Protein AF-A0A9E2HBY1-F1 (afdb_monomer_lite)

Structure (mmCIF, N/CA/C/O backbone):
data_AF-A0A9E2HBY1-F1
#
_entry.id   AF-A0A9E2HBY1-F1
#
loop_
_atom_site.group_PDB
_atom_site.id
_atom_site.type_symbol
_atom_site.label_atom_id
_atom_site.label_alt_id
_atom_site.label_comp_id
_atom_site.label_asym_id
_atom_site.label_entity_id
_atom_site.label_seq_id
_atom_site.pdbx_PDB_ins_code
_atom_site.Cartn_x
_atom_site.Cartn_y
_atom_site.Cartn_z
_atom_site.occupancy
_atom_site.B_iso_or_equiv
_atom_site.auth_seq_id
_atom_site.auth_comp_id
_atom_site.auth_asym_id
_atom_site.auth_atom_id
_atom_site.pdbx_PDB_model_num
ATOM 1 N N . MET A 1 1 ? 10.841 22.873 -30.480 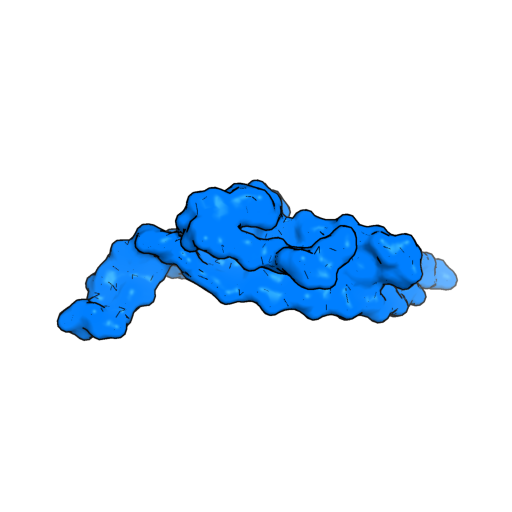1.00 33.12 1 MET A N 1
ATOM 2 C CA . MET A 1 1 ? 11.054 21.421 -30.308 1.00 33.12 1 MET A CA 1
ATOM 3 C C . MET A 1 1 ? 10.892 21.141 -28.824 1.00 33.12 1 MET A C 1
ATOM 5 O O . MET A 1 1 ? 11.684 21.657 -28.051 1.00 33.12 1 MET A O 1
ATOM 9 N N . ASN A 1 2 ? 9.798 20.491 -28.425 1.00 26.70 2 ASN A N 1
ATOM 10 C CA . ASN A 1 2 ? 9.484 20.197 -27.024 1.00 26.70 2 ASN A CA 1
ATOM 11 C C . ASN A 1 2 ? 9.985 18.769 -26.721 1.00 26.70 2 ASN A C 1
ATOM 13 O O . ASN A 1 2 ? 9.514 17.855 -27.397 1.00 26.70 2 ASN A O 1
ATOM 17 N N . PRO A 1 3 ? 10.950 18.554 -25.808 1.00 34.00 3 PRO A N 1
ATOM 18 C CA . PRO A 1 3 ? 11.617 17.258 -25.661 1.00 34.00 3 PRO A CA 1
ATOM 19 C C . PRO A 1 3 ? 10.890 16.234 -24.765 1.00 34.00 3 PRO A C 1
ATOM 21 O O . PRO A 1 3 ? 11.477 15.208 -24.455 1.00 34.00 3 PRO A O 1
ATOM 24 N N . PHE A 1 4 ? 9.630 16.453 -24.366 1.00 33.66 4 PHE A N 1
ATOM 25 C CA . PHE A 1 4 ? 8.948 15.586 -23.383 1.00 33.66 4 PHE A CA 1
ATOM 26 C C . PHE A 1 4 ? 7.722 14.822 -23.899 1.00 33.66 4 PHE A C 1
ATOM 28 O O . PHE A 1 4 ? 6.898 14.367 -23.115 1.00 33.66 4 PHE A O 1
ATOM 35 N N . ALA A 1 5 ? 7.594 14.637 -25.212 1.00 32.28 5 ALA A N 1
ATOM 36 C CA . ALA A 1 5 ? 6.562 13.767 -25.773 1.00 32.28 5 ALA A CA 1
ATOM 37 C C . ALA A 1 5 ? 7.114 12.358 -26.049 1.00 32.28 5 ALA A C 1
ATOM 39 O O . ALA A 1 5 ? 7.082 11.890 -27.184 1.00 32.28 5 ALA A O 1
ATOM 40 N N . THR A 1 6 ? 7.617 11.680 -25.015 1.00 31.27 6 THR A N 1
ATOM 41 C CA . THR A 1 6 ? 7.679 10.215 -25.045 1.00 31.27 6 THR A CA 1
ATOM 42 C C . THR A 1 6 ? 6.334 9.730 -24.539 1.00 31.27 6 THR A C 1
ATOM 44 O O . THR A 1 6 ? 6.053 9.760 -23.343 1.00 31.27 6 THR A O 1
ATOM 47 N N . THR A 1 7 ? 5.464 9.329 -25.462 1.00 35.03 7 THR A N 1
ATOM 48 C CA . THR A 1 7 ? 4.295 8.516 -25.135 1.00 35.03 7 THR A CA 1
ATOM 49 C C . THR A 1 7 ? 4.811 7.156 -24.668 1.00 35.03 7 THR A C 1
ATOM 51 O O . THR A 1 7 ? 4.911 6.228 -25.462 1.00 35.03 7 THR A O 1
ATOM 54 N N . LEU A 1 8 ? 5.194 7.063 -23.392 1.00 33.44 8 LEU A N 1
ATOM 55 C CA . LEU A 1 8 ? 5.393 5.790 -22.712 1.00 33.44 8 LEU A CA 1
ATOM 56 C C . LEU A 1 8 ? 4.049 5.063 -22.778 1.00 33.44 8 LEU A C 1
ATOM 58 O O . LEU A 1 8 ? 3.065 5.513 -22.183 1.00 33.44 8 LEU A O 1
ATOM 62 N N . ARG A 1 9 ? 3.982 3.970 -23.543 1.00 39.22 9 ARG A N 1
ATOM 63 C CA . ARG A 1 9 ? 2.919 2.984 -23.360 1.00 39.22 9 ARG A CA 1
ATOM 64 C C . ARG A 1 9 ? 3.181 2.324 -22.016 1.00 39.22 9 ARG A C 1
ATOM 66 O O . ARG A 1 9 ? 3.923 1.364 -21.907 1.00 39.22 9 ARG A O 1
A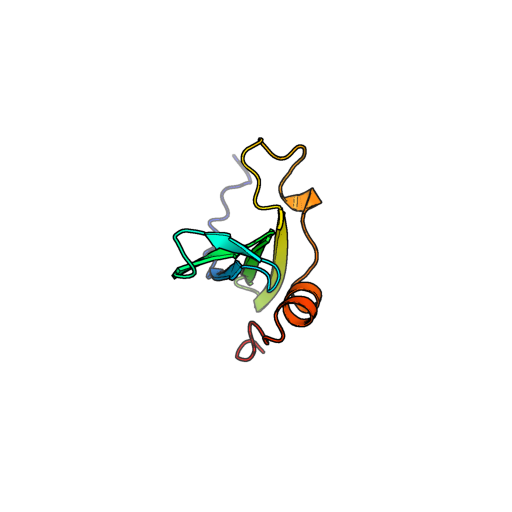TOM 73 N N . LEU A 1 10 ? 2.621 2.935 -20.986 1.00 39.91 10 LEU A N 1
ATOM 74 C CA . LEU A 1 10 ? 2.655 2.430 -19.632 1.00 39.91 10 LEU A CA 1
ATOM 75 C C . LEU A 1 10 ? 1.584 1.357 -19.495 1.00 39.91 10 LEU A C 1
ATOM 77 O O . LEU A 1 10 ? 0.421 1.659 -19.218 1.00 39.91 10 LEU A O 1
ATOM 81 N N . ASP A 1 11 ? 1.986 0.106 -19.690 1.00 50.00 11 ASP A N 1
ATOM 82 C CA . ASP A 1 11 ? 1.223 -1.010 -19.153 1.00 50.00 11 ASP A CA 1
ATOM 83 C C . ASP A 1 11 ? 1.358 -0.922 -17.628 1.00 50.00 11 ASP A C 1
ATOM 85 O O . ASP A 1 11 ? 2.422 -1.152 -17.052 1.00 50.00 11 ASP A O 1
ATOM 89 N N . SER A 1 12 ? 0.291 -0.444 -16.985 1.00 48.59 12 SER A N 1
ATOM 90 C CA . SER A 1 12 ? 0.243 -0.209 -15.543 1.00 48.59 12 SER A CA 1
ATOM 91 C C . SER A 1 12 ? -0.716 -1.195 -14.900 1.00 48.59 12 SER A C 1
ATOM 93 O O . SER A 1 12 ? -1.897 -1.261 -15.249 1.00 48.59 12 SER A O 1
ATOM 95 N N . PHE A 1 13 ? -0.203 -1.959 -13.940 1.00 58.03 13 PHE A N 1
ATOM 96 C CA . PHE A 1 13 ? -1.022 -2.822 -13.101 1.00 58.03 13 PHE A CA 1
ATOM 97 C C . PHE A 1 13 ? -1.279 -2.098 -11.788 1.00 58.03 13 PHE A C 1
ATOM 99 O O . PHE A 1 13 ? -0.352 -1.641 -11.119 1.00 58.03 13 PHE A O 1
ATOM 106 N N . LEU A 1 14 ? -2.558 -1.948 -11.450 1.00 56.06 14 LEU A N 1
ATOM 107 C CA . LEU A 1 14 ? -3.005 -1.203 -10.283 1.00 56.06 14 LEU A CA 1
ATOM 108 C C . LEU A 1 14 ? -3.782 -2.125 -9.359 1.00 56.06 14 LEU A C 1
ATOM 110 O O . LEU A 1 14 ? -4.796 -2.695 -9.761 1.00 56.06 14 LEU A O 1
ATOM 114 N N . THR A 1 15 ? -3.345 -2.185 -8.106 1.00 58.97 15 THR A N 1
ATOM 115 C CA . THR A 1 15 ? -4.080 -2.856 -7.037 1.00 58.97 15 THR A CA 1
ATOM 116 C C . THR A 1 15 ? -4.363 -1.861 -5.921 1.00 58.97 15 THR A C 1
ATOM 118 O O . THR A 1 15 ? -3.487 -1.110 -5.484 1.00 58.97 15 THR A O 1
ATOM 121 N N . HIS A 1 16 ? -5.602 -1.862 -5.436 1.00 62.72 16 HIS A N 1
ATOM 122 C CA . HIS A 1 16 ? -6.050 -1.009 -4.339 1.00 62.72 16 HIS A CA 1
ATOM 123 C C . HIS A 1 16 ? -6.660 -1.855 -3.237 1.00 62.72 16 HIS A C 1
ATOM 125 O O . HIS A 1 16 ? -7.336 -2.850 -3.500 1.00 62.72 16 HIS A O 1
ATOM 131 N N . GLY A 1 17 ? -6.473 -1.423 -1.996 1.00 71.25 17 GLY A N 1
ATOM 132 C CA . GLY A 1 17 ? -7.065 -2.100 -0.858 1.00 71.25 17 GLY A CA 1
ATOM 133 C C . GLY A 1 17 ? -7.046 -1.264 0.408 1.00 71.25 17 GLY A C 1
ATOM 134 O O . GLY A 1 17 ? -6.742 -0.069 0.415 1.00 71.25 17 GLY A O 1
ATOM 135 N N . THR A 1 18 ? -7.421 -1.908 1.505 1.00 66.62 18 THR A N 1
ATOM 136 C CA . THR A 1 18 ? -7.602 -1.262 2.801 1.00 66.62 18 THR A CA 1
ATOM 137 C C . THR A 1 18 ? -6.825 -2.002 3.879 1.00 66.62 18 THR A C 1
ATOM 139 O O . THR A 1 18 ? -6.722 -3.227 3.835 1.00 66.62 18 THR A O 1
ATOM 142 N N . SER A 1 19 ? -6.297 -1.285 4.871 1.00 62.75 19 SER A N 1
ATOM 143 C CA . SER A 1 19 ? -5.539 -1.911 5.958 1.00 62.75 19 SER A CA 1
ATOM 144 C C . SER A 1 19 ? -6.425 -2.765 6.877 1.00 62.75 19 SER A C 1
ATOM 146 O O . SER A 1 19 ? -7.625 -2.531 7.021 1.00 62.75 19 SER A O 1
ATOM 148 N N . LYS A 1 20 ? -5.814 -3.742 7.566 1.00 61.12 20 LYS A N 1
ATOM 149 C CA . LYS A 1 20 ? -6.503 -4.653 8.506 1.00 61.12 20 LYS A CA 1
ATOM 150 C C . LYS A 1 20 ? -7.115 -3.964 9.730 1.00 61.12 20 LYS A C 1
ATOM 152 O O . LYS A 1 20 ? -7.905 -4.578 10.440 1.00 61.12 20 LYS A O 1
ATOM 157 N N . LYS A 1 21 ? -6.741 -2.716 10.018 1.00 69.31 21 LYS A N 1
ATOM 158 C CA . LYS A 1 21 ? -7.280 -1.949 11.146 1.00 69.31 21 LYS A CA 1
ATOM 159 C C . LYS A 1 21 ? -8.480 -1.144 10.671 1.00 69.31 21 LYS A C 1
ATOM 161 O O . LYS A 1 21 ? -8.329 -0.313 9.779 1.00 69.31 21 LYS A O 1
ATOM 166 N N . TYR A 1 22 ? -9.634 -1.339 11.302 1.00 74.69 22 TYR A N 1
ATOM 167 C CA . TYR A 1 22 ? -10.888 -0.693 10.922 1.00 74.69 22 TYR A CA 1
ATOM 168 C C . TYR A 1 22 ? -11.753 -0.312 12.132 1.00 74.69 22 TYR A C 1
ATOM 170 O O . TYR A 1 22 ? -11.630 -0.883 13.215 1.00 74.69 22 TYR A O 1
ATOM 178 N N . ARG A 1 23 ? -12.662 0.646 11.930 1.00 75.31 23 ARG A N 1
ATOM 179 C CA . ARG A 1 23 ? -13.826 0.914 12.784 1.00 75.31 23 ARG A CA 1
ATOM 180 C C . ARG A 1 23 ? -15.053 0.247 12.173 1.00 75.31 23 ARG A C 1
ATOM 182 O O . ARG A 1 23 ? -15.214 0.262 10.962 1.00 75.31 23 ARG A O 1
ATOM 189 N N . ILE A 1 24 ? -15.954 -0.284 12.989 1.00 72.88 24 ILE A N 1
ATOM 190 C CA . ILE A 1 24 ? -17.205 -0.883 12.512 1.00 72.88 24 ILE A CA 1
ATOM 191 C C . ILE A 1 24 ? -18.332 0.160 12.558 1.00 72.88 24 ILE A C 1
ATOM 193 O O . ILE A 1 24 ? -18.510 0.837 13.570 1.00 72.88 24 ILE A O 1
ATOM 197 N N . LEU A 1 25 ? -19.089 0.297 11.469 1.00 77.25 25 LEU A N 1
ATOM 198 C CA . LEU A 1 25 ? -20.269 1.156 11.340 1.00 77.25 25 LEU A CA 1
ATOM 199 C C . LEU A 1 25 ? -21.523 0.349 10.980 1.00 77.25 25 LEU A C 1
ATOM 201 O O . LEU A 1 25 ? -21.446 -0.838 10.663 1.00 77.25 25 LEU A O 1
ATOM 205 N N . LEU A 1 26 ? -22.682 1.021 11.043 1.00 69.56 26 LEU A N 1
ATOM 206 C CA . LEU A 1 26 ? -23.991 0.494 10.630 1.00 69.56 26 LEU A CA 1
ATOM 207 C C . LEU A 1 26 ? -24.307 -0.861 11.282 1.00 69.56 26 LEU A C 1
ATOM 209 O O . LEU A 1 26 ? -24.522 -1.866 10.611 1.00 69.56 26 LEU A O 1
ATOM 213 N N . SER A 1 27 ? -24.288 -0.886 12.617 1.00 76.56 27 SER A N 1
ATOM 214 C CA . SER A 1 27 ? -24.653 -2.065 13.418 1.00 76.56 27 SER A CA 1
ATOM 215 C C . SER A 1 27 ? -23.850 -3.334 13.107 1.00 76.56 27 SER A C 1
ATOM 217 O O . SER A 1 27 ? -24.384 -4.433 13.221 1.00 76.56 27 SER A O 1
ATOM 219 N N . GLY A 1 28 ? -22.580 -3.214 12.712 1.00 76.06 28 GLY A N 1
ATOM 220 C CA . GLY A 1 28 ? -21.740 -4.391 12.458 1.00 76.06 28 GLY A CA 1
ATOM 221 C C . GLY A 1 28 ? -21.465 -4.690 10.990 1.00 76.06 28 GLY A C 1
ATOM 222 O O . GLY A 1 28 ? -20.643 -5.550 10.702 1.00 76.06 28 GLY A O 1
ATOM 223 N N . GLN A 1 29 ? -22.151 -4.018 10.068 1.00 81.31 29 GLN A N 1
ATOM 224 C CA . GLN A 1 29 ? -22.204 -4.456 8.671 1.00 81.31 29 GLN A CA 1
ATOM 225 C C . GLN A 1 29 ? -21.083 -3.891 7.804 1.00 81.31 29 GLN A C 1
ATOM 227 O O . GLN A 1 29 ? -20.785 -4.452 6.753 1.00 81.31 29 GLN A O 1
ATOM 232 N N . VAL A 1 30 ? -20.462 -2.786 8.224 1.00 83.88 30 VAL A N 1
ATOM 233 C CA . VAL A 1 30 ? -19.439 -2.108 7.425 1.00 83.88 30 VAL A CA 1
ATOM 234 C C . VAL A 1 30 ? -18.181 -1.887 8.248 1.00 83.88 30 VAL A C 1
ATOM 236 O O . VAL A 1 30 ? -18.202 -1.179 9.255 1.00 83.88 30 VAL A O 1
ATOM 239 N N . ALA A 1 31 ? -17.071 -2.460 7.789 1.00 83.50 31 ALA A N 1
ATOM 240 C CA . ALA A 1 31 ? -15.739 -2.128 8.268 1.00 83.50 31 ALA A CA 1
ATOM 241 C C . ALA A 1 31 ? -15.219 -0.897 7.511 1.00 83.50 31 ALA A C 1
ATOM 243 O O . ALA A 1 31 ? -15.096 -0.907 6.290 1.00 83.50 31 ALA A O 1
ATOM 244 N N . VAL A 1 32 ? -14.917 0.168 8.245 1.00 85.44 32 VAL A N 1
ATOM 245 C CA . VAL A 1 32 ? -14.288 1.388 7.741 1.00 85.44 32 VAL A CA 1
ATOM 246 C C . VAL A 1 32 ? -12.809 1.336 8.088 1.00 85.44 32 VAL A C 1
ATOM 248 O O . VAL A 1 32 ? -12.473 1.387 9.272 1.00 85.44 32 VAL A O 1
ATOM 251 N N . PRO A 1 33 ? -11.908 1.237 7.108 1.00 86.12 33 PRO A N 1
ATOM 252 C CA . PRO A 1 33 ? -10.493 1.089 7.390 1.00 86.12 33 PRO A CA 1
ATOM 253 C C . PRO A 1 33 ? -9.901 2.366 7.976 1.00 86.12 33 PRO A C 1
ATOM 255 O O . PRO A 1 33 ? -10.384 3.467 7.731 1.00 86.12 33 PRO A O 1
ATOM 258 N N . THR A 1 34 ? -8.825 2.211 8.735 1.00 87.56 34 THR A N 1
ATOM 259 C CA . THR A 1 34 ? -8.020 3.331 9.245 1.00 87.56 34 THR A CA 1
ATOM 260 C C . THR A 1 34 ? -7.072 3.888 8.190 1.00 87.56 34 THR A C 1
ATOM 262 O O . THR A 1 34 ? -6.691 5.046 8.282 1.00 87.56 34 THR A O 1
ATOM 265 N N . HIS A 1 35 ? -6.687 3.067 7.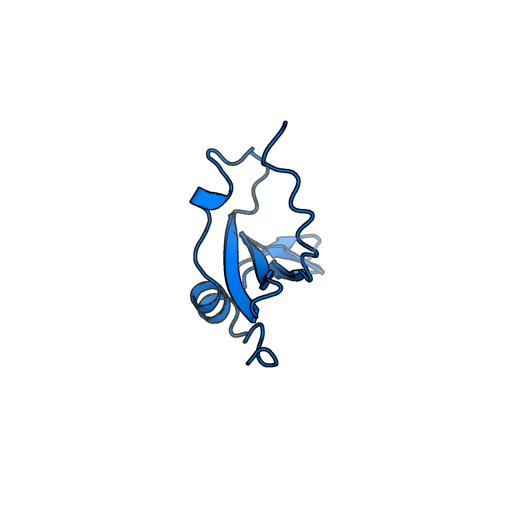207 1.00 92.06 35 HIS A N 1
ATOM 266 C CA . HIS A 1 35 ? -5.789 3.442 6.116 1.00 92.06 35 HIS A CA 1
ATOM 267 C C . HIS A 1 35 ? -6.206 2.741 4.824 1.00 92.06 35 HIS A C 1
ATOM 269 O O . HIS A 1 35 ? -6.680 1.601 4.857 1.00 92.06 35 HIS A O 1
ATOM 275 N N . CYS A 1 36 ? -5.961 3.400 3.702 1.00 91.25 36 CYS A N 1
ATOM 276 C CA . CYS A 1 36 ? -6.097 2.853 2.359 1.00 91.25 36 CYS A CA 1
ATOM 277 C C . CYS A 1 36 ? -4.710 2.743 1.728 1.00 91.25 36 CYS A C 1
ATOM 279 O O . CYS A 1 36 ? -3.835 3.555 2.025 1.00 91.25 36 CYS A O 1
ATOM 281 N N . PHE A 1 37 ? -4.512 1.757 0.859 1.00 92.50 37 PHE A N 1
ATOM 282 C CA . PHE A 1 37 ? -3.267 1.622 0.116 1.00 92.50 37 PHE A CA 1
ATOM 283 C C . PHE A 1 37 ? -3.506 1.512 -1.384 1.00 92.50 37 PHE A C 1
ATOM 285 O O . PHE A 1 37 ? -4.573 1.088 -1.844 1.00 92.50 37 PHE A O 1
ATOM 292 N N . LYS A 1 38 ? -2.470 1.870 -2.135 1.00 90.75 38 LYS A N 1
ATOM 293 C CA . LYS A 1 38 ? -2.381 1.668 -3.577 1.00 90.75 38 LYS A CA 1
ATOM 294 C C . LYS A 1 38 ? -0.996 1.129 -3.898 1.00 90.75 38 LYS A C 1
ATOM 296 O O . LYS A 1 38 ? -0.022 1.773 -3.534 1.00 90.75 38 LYS A O 1
ATOM 301 N N . ALA A 1 39 ? -0.935 -0.007 -4.580 1.00 89.25 39 ALA A N 1
ATOM 302 C CA . ALA A 1 39 ? 0.286 -0.563 -5.150 1.00 89.25 39 ALA A CA 1
ATOM 303 C C . ALA A 1 39 ? 0.196 -0.485 -6.679 1.00 89.25 39 ALA A C 1
ATOM 305 O O . ALA A 1 39 ? -0.865 -0.736 -7.262 1.00 89.25 39 ALA A O 1
ATOM 306 N N . ALA A 1 40 ? 1.289 -0.092 -7.319 1.00 88.25 40 ALA A N 1
ATOM 307 C CA . ALA A 1 40 ? 1.373 0.119 -8.750 1.00 88.25 40 ALA A CA 1
ATOM 308 C C . A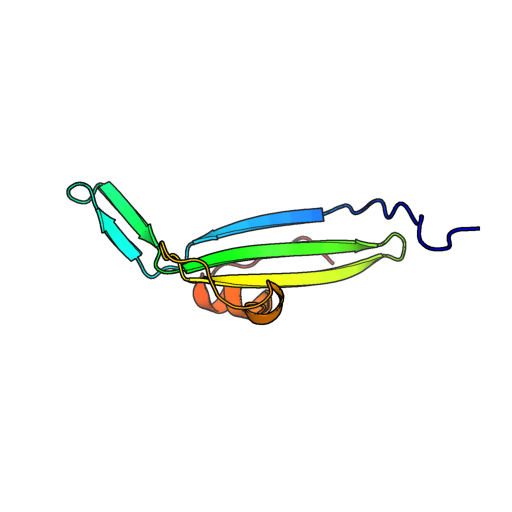LA A 1 40 ? 2.682 -0.452 -9.291 1.00 88.25 40 ALA A C 1
ATOM 310 O O . ALA A 1 40 ? 3.751 -0.211 -8.735 1.00 88.25 40 ALA A O 1
ATOM 311 N N . LEU A 1 41 ? 2.564 -1.171 -10.400 1.00 86.25 41 LEU A N 1
ATOM 312 C CA . LEU A 1 41 ? 3.680 -1.691 -11.172 1.00 86.25 41 LEU A CA 1
ATOM 313 C C . LEU A 1 41 ? 3.765 -0.920 -12.486 1.00 86.25 41 LEU A C 1
ATOM 315 O O . LEU A 1 41 ? 2.762 -0.788 -13.197 1.00 86.25 41 LEU A O 1
ATOM 319 N N . PHE A 1 42 ? 4.955 -0.433 -12.804 1.00 84.94 42 PHE A N 1
ATOM 320 C CA . PHE A 1 42 ? 5.262 0.285 -14.031 1.00 84.94 42 PHE A CA 1
ATOM 321 C C . PHE A 1 42 ? 6.264 -0.543 -14.819 1.00 84.94 42 PHE A C 1
ATOM 323 O O . PHE A 1 42 ? 7.359 -0.808 -14.329 1.00 84.94 42 PHE A O 1
ATOM 330 N N . MET A 1 43 ? 5.893 -0.933 -16.035 1.00 83.31 43 MET A N 1
ATOM 331 C CA . MET A 1 43 ? 6.792 -1.606 -16.962 1.00 83.31 43 MET A CA 1
ATOM 332 C C . MET A 1 43 ? 7.139 -0.653 -18.104 1.00 83.31 43 MET A C 1
ATOM 334 O O . MET A 1 43 ? 6.249 -0.037 -18.696 1.00 83.31 43 MET A O 1
ATOM 338 N N . THR A 1 44 ? 8.429 -0.501 -18.397 1.00 79.50 44 THR A N 1
ATOM 339 C CA . THR A 1 44 ? 8.896 0.230 -19.584 1.00 79.50 44 THR A CA 1
ATOM 340 C C . THR A 1 44 ? 9.150 -0.724 -20.749 1.00 79.50 44 THR A C 1
ATOM 342 O O . THR A 1 44 ? 9.296 -1.931 -20.555 1.00 79.50 44 THR A O 1
ATOM 345 N N . ASP A 1 45 ? 9.262 -0.176 -21.963 1.00 77.81 45 ASP A N 1
ATOM 346 C CA . ASP A 1 45 ? 9.603 -0.941 -23.173 1.00 77.81 45 ASP A CA 1
ATOM 347 C C . ASP A 1 45 ? 10.931 -1.720 -23.027 1.00 77.81 45 ASP A C 1
ATOM 349 O O . ASP A 1 45 ? 11.105 -2.780 -23.627 1.00 77.81 45 ASP A O 1
ATOM 353 N N . ASP A 1 46 ? 11.839 -1.238 -22.172 1.00 76.31 46 ASP A N 1
ATOM 354 C CA . ASP A 1 46 ? 13.125 -1.874 -21.854 1.00 76.31 46 ASP A CA 1
ATOM 355 C C . ASP A 1 46 ? 13.011 -2.970 -20.774 1.00 76.31 46 ASP A C 1
ATOM 357 O O . ASP A 1 46 ? 14.020 -3.434 -20.246 1.00 76.31 46 ASP A O 1
ATOM 361 N N . SER A 1 47 ? 11.788 -3.389 -20.423 1.00 71.44 47 SER A N 1
ATOM 362 C CA . SER A 1 47 ? 11.497 -4.339 -19.336 1.00 71.44 47 SER A CA 1
ATOM 363 C C . SER A 1 47 ? 11.957 -3.862 -17.952 1.00 71.44 47 SER A C 1
ATOM 365 O O . SER A 1 47 ? 12.160 -4.674 -17.052 1.00 71.44 47 SER A O 1
ATOM 367 N N . VAL A 1 48 ? 12.122 -2.548 -17.755 1.00 65.38 48 VAL A N 1
ATOM 368 C CA . VAL A 1 48 ? 12.379 -2.002 -16.419 1.00 65.38 48 VAL A CA 1
ATOM 369 C C . VAL A 1 48 ? 11.069 -2.025 -15.651 1.00 65.38 48 VAL A C 1
ATOM 371 O O . VAL A 1 48 ? 10.095 -1.391 -16.060 1.00 65.38 48 VAL A O 1
ATOM 374 N N . ILE A 1 49 ? 11.072 -2.752 -14.539 1.00 79.19 49 ILE A N 1
ATOM 375 C CA . ILE A 1 49 ? 9.949 -2.854 -13.617 1.00 79.19 49 ILE A CA 1
ATOM 376 C C . ILE A 1 49 ? 10.202 -1.893 -12.458 1.00 79.19 49 ILE A C 1
ATOM 378 O O . ILE A 1 49 ? 11.247 -1.939 -11.812 1.00 79.19 49 ILE A O 1
ATOM 382 N N . THR A 1 50 ? 9.263 -0.984 -12.221 1.00 82.50 50 THR A N 1
ATOM 383 C CA . THR A 1 50 ? 9.257 -0.113 -11.043 1.00 82.50 50 THR A CA 1
ATOM 384 C C . THR A 1 50 ? 8.003 -0.379 -10.233 1.00 82.50 50 THR A C 1
ATOM 386 O O . THR A 1 50 ? 6.892 -0.331 -10.758 1.00 82.50 50 THR A O 1
ATOM 389 N N . GLU A 1 51 ? 8.191 -0.628 -8.947 1.00 88.19 51 GLU A N 1
ATOM 390 C CA . GLU A 1 51 ? 7.122 -0.838 -7.984 1.00 88.19 51 GLU A CA 1
ATOM 391 C C . GLU A 1 51 ? 6.980 0.387 -7.093 1.00 88.19 51 GLU A C 1
ATOM 393 O O . GLU A 1 51 ? 7.951 0.844 -6.494 1.00 88.19 51 GLU A O 1
ATOM 398 N N . LEU A 1 52 ? 5.761 0.907 -6.987 1.00 90.44 52 LEU A N 1
ATOM 399 C CA . LEU A 1 52 ? 5.423 1.992 -6.073 1.00 90.44 52 LEU A CA 1
ATOM 400 C C . LEU A 1 52 ? 4.254 1.558 -5.208 1.00 90.44 52 LEU A C 1
ATOM 402 O O . LEU A 1 52 ? 3.264 1.017 -5.708 1.00 90.44 52 LEU A O 1
ATOM 406 N N . ALA A 1 53 ? 4.328 1.837 -3.911 1.00 92.12 53 ALA A N 1
ATOM 407 C CA . ALA A 1 53 ? 3.191 1.626 -3.035 1.00 92.12 53 ALA A CA 1
ATOM 408 C C . ALA A 1 53 ? 3.051 2.727 -1.998 1.00 92.12 53 ALA A C 1
ATOM 410 O O . ALA A 1 53 ? 4.021 3.137 -1.364 1.00 92.12 53 ALA A O 1
ATOM 411 N N . TYR A 1 54 ? 1.806 3.144 -1.802 1.00 94.00 54 TYR A N 1
ATOM 412 C CA . TYR A 1 54 ? 1.425 4.249 -0.938 1.00 94.00 54 TYR A CA 1
ATOM 413 C C . TYR A 1 54 ? 0.465 3.765 0.139 1.00 94.00 54 TYR A C 1
ATOM 415 O O . TYR A 1 54 ? -0.434 2.967 -0.148 1.00 94.00 54 TYR A O 1
ATOM 423 N N . LEU A 1 55 ? 0.601 4.295 1.354 1.00 92.75 55 LEU A N 1
ATOM 424 C CA . LEU A 1 55 ? -0.325 4.058 2.459 1.00 92.75 55 LEU A CA 1
ATOM 425 C C . LEU A 1 55 ? -0.808 5.382 3.035 1.00 92.75 55 LEU A C 1
ATOM 427 O O . LEU A 1 55 ? -0.069 6.109 3.691 1.00 92.75 55 LEU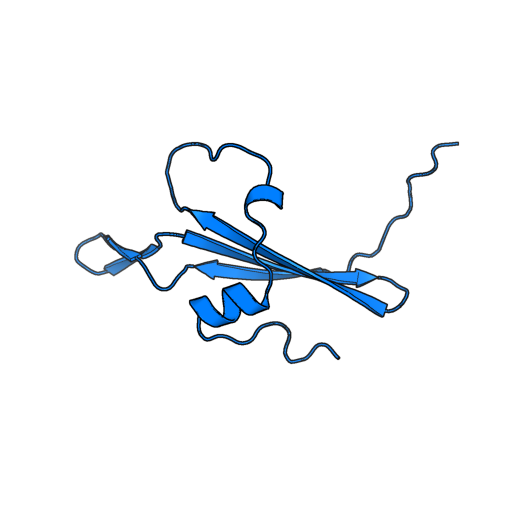 A O 1
ATOM 431 N N . MET A 1 56 ? -2.090 5.659 2.841 1.00 91.88 56 MET A N 1
ATOM 432 C CA . MET A 1 56 ? -2.706 6.917 3.238 1.00 91.88 56 MET A CA 1
ATOM 433 C C . MET A 1 56 ? -3.685 6.697 4.394 1.00 91.88 56 MET A C 1
ATOM 435 O O . MET A 1 56 ? -4.487 5.756 4.343 1.00 91.88 56 MET A O 1
ATOM 439 N N . PRO A 1 57 ? -3.681 7.551 5.431 1.00 91.38 57 PRO A N 1
ATOM 440 C CA . PRO A 1 57 ? -4.692 7.480 6.474 1.00 91.38 57 PRO A CA 1
ATOM 441 C C . PRO A 1 57 ? -6.072 7.847 5.919 1.00 91.38 57 PRO A C 1
ATOM 443 O O . PRO A 1 57 ? -6.232 8.775 5.129 1.00 91.38 57 PRO A O 1
ATOM 446 N N . ASN A 1 58 ? -7.088 7.092 6.334 1.00 88.31 58 ASN A N 1
ATOM 447 C CA . ASN A 1 58 ? -8.470 7.297 5.918 1.00 88.31 58 ASN A CA 1
ATOM 448 C C . ASN A 1 58 ? -9.138 8.322 6.843 1.00 88.31 58 ASN A C 1
ATOM 450 O O . ASN A 1 58 ? -9.728 7.970 7.868 1.00 88.31 58 ASN A O 1
ATOM 454 N N . GLN A 1 59 ? -9.002 9.595 6.489 1.00 88.12 59 GLN A N 1
ATOM 455 C CA . GLN A 1 59 ? -9.518 10.729 7.248 1.00 88.12 59 GLN A CA 1
ATOM 456 C C . GLN A 1 59 ? -10.306 11.688 6.354 1.00 88.12 59 GLN A C 1
ATOM 458 O O . GLN A 1 59 ? -10.155 11.697 5.136 1.00 88.12 59 GLN A O 1
ATOM 463 N N . SER A 1 60 ? -11.173 12.492 6.969 1.00 85.12 60 SER A N 1
ATOM 464 C CA . SER A 1 60 ? -12.017 13.464 6.263 1.00 85.12 60 SER A CA 1
ATOM 465 C C . SER A 1 60 ? -11.285 14.746 5.881 1.00 85.12 60 SER A C 1
ATOM 467 O O . SER A 1 60 ? -11.740 15.472 5.002 1.00 85.12 60 SER A O 1
ATOM 469 N N . GLU A 1 61 ? -10.200 15.060 6.585 1.00 90.00 61 GLU A N 1
ATOM 470 C CA . GLU A 1 61 ? -9.398 16.251 6.334 1.00 90.00 61 GLU A CA 1
ATOM 471 C C . GLU A 1 61 ? -8.382 15.984 5.230 1.00 90.00 61 GLU A C 1
ATOM 473 O O . GLU A 1 61 ? -7.799 14.898 5.160 1.00 90.00 61 GLU A O 1
ATOM 478 N N . THR A 1 62 ? -8.148 16.995 4.394 1.00 85.06 62 THR A N 1
ATOM 479 C CA . THR A 1 62 ? -7.109 16.945 3.368 1.00 85.06 62 THR A CA 1
ATOM 480 C C . THR A 1 62 ? -5.773 16.593 4.003 1.00 85.06 62 THR A C 1
ATOM 482 O O . THR A 1 62 ? -5.354 17.202 4.988 1.00 85.06 62 THR A O 1
ATOM 485 N N . LEU A 1 63 ? -5.111 15.598 3.426 1.00 85.00 63 LEU A N 1
ATOM 486 C CA . LEU A 1 63 ? -3.787 15.192 3.854 1.00 85.00 63 LEU A CA 1
ATOM 487 C C . LEU A 1 63 ? -2.757 16.250 3.435 1.00 85.00 63 LEU A C 1
ATOM 489 O O . LEU A 1 63 ? -2.812 16.711 2.294 1.00 85.00 63 LEU A O 1
ATOM 493 N N . PRO A 1 64 ? -1.854 16.676 4.335 1.00 87.75 64 PRO A N 1
ATOM 494 C CA . PRO A 1 64 ? -0.765 17.572 3.965 1.00 87.75 64 PRO A CA 1
ATOM 495 C C . PRO A 1 64 ? 0.283 16.829 3.123 1.00 87.75 64 PRO A C 1
ATOM 497 O O . PRO A 1 64 ? 0.444 15.620 3.278 1.00 87.75 64 PRO A O 1
ATOM 500 N N . GLY A 1 65 ? 1.031 17.557 2.296 1.00 87.88 65 GLY A N 1
ATOM 501 C CA . GLY A 1 65 ? 2.140 16.997 1.517 1.00 87.88 65 GLY A CA 1
ATOM 502 C C . GLY A 1 65 ? 1.748 16.466 0.138 1.00 87.88 65 GLY A C 1
ATOM 503 O O . GLY A 1 65 ? 0.611 16.638 -0.311 1.00 87.88 65 GLY A O 1
ATOM 504 N N . ASP A 1 66 ? 2.719 15.842 -0.516 1.00 89.81 66 ASP A N 1
ATOM 505 C CA . ASP A 1 66 ? 2.604 15.246 -1.846 1.00 89.81 66 ASP A CA 1
ATOM 506 C C . ASP A 1 66 ? 2.436 13.712 -1.734 1.00 89.81 66 ASP A C 1
ATOM 508 O O . ASP A 1 66 ? 2.719 13.132 -0.683 1.00 89.81 66 ASP A O 1
ATOM 512 N N . PRO A 1 67 ? 1.934 13.007 -2.768 1.00 82.12 67 PRO A N 1
ATOM 513 C CA . PRO A 1 67 ? 1.748 11.551 -2.718 1.00 82.12 67 PRO A CA 1
ATOM 514 C C . PRO A 1 67 ? 3.001 10.764 -2.305 1.00 82.12 67 PRO A C 1
ATOM 516 O O . PRO A 1 67 ? 2.885 9.754 -1.613 1.00 82.12 67 PRO A O 1
ATOM 519 N N . GLU A 1 68 ? 4.181 11.241 -2.691 1.00 89.69 68 GLU A N 1
ATOM 520 C CA . GLU A 1 68 ? 5.493 10.673 -2.378 1.00 89.69 68 GLU A CA 1
ATOM 521 C C . GLU A 1 68 ? 5.778 10.635 -0.867 1.00 89.69 68 GLU A C 1
ATOM 523 O O . GLU A 1 68 ? 6.464 9.730 -0.398 1.00 89.69 68 GLU A O 1
ATOM 528 N N . ASP A 1 69 ? 5.182 11.537 -0.076 1.00 91.69 69 ASP A N 1
ATOM 529 C CA . ASP A 1 69 ? 5.318 11.544 1.390 1.00 91.69 69 ASP A CA 1
ATOM 530 C C . ASP A 1 69 ? 4.658 10.318 2.054 1.00 91.69 69 ASP A C 1
ATOM 532 O O . ASP A 1 69 ? 4.899 10.020 3.227 1.00 91.69 69 ASP A O 1
ATOM 536 N N . TYR A 1 70 ? 3.813 9.601 1.308 1.00 93.88 70 TYR A N 1
ATOM 537 C CA . TYR A 1 70 ? 3.071 8.423 1.758 1.00 93.88 70 TYR A CA 1
ATOM 538 C C . TYR A 1 70 ? 3.596 7.122 1.143 1.00 93.88 70 TYR A C 1
ATOM 540 O O . TYR A 1 70 ? 2.973 6.068 1.322 1.00 93.88 70 TYR A O 1
ATOM 548 N N . GLU A 1 71 ? 4.704 7.179 0.403 1.00 95.12 71 GLU A N 1
ATOM 549 C CA . GLU A 1 71 ? 5.332 6.013 -0.207 1.00 95.12 71 GLU A CA 1
ATOM 550 C C . GLU A 1 71 ? 6.000 5.135 0.861 1.00 95.12 71 GLU A C 1
ATOM 552 O O . GLU A 1 71 ? 6.797 5.604 1.672 1.00 95.12 71 GLU A O 1
ATOM 557 N N . ILE A 1 72 ? 5.659 3.844 0.881 1.00 93.19 72 ILE A N 1
ATOM 558 C CA . ILE A 1 72 ? 6.222 2.879 1.840 1.00 93.19 72 ILE A CA 1
ATOM 559 C C . ILE A 1 72 ? 6.776 1.603 1.193 1.00 93.19 72 ILE A C 1
ATOM 561 O O . ILE A 1 72 ? 7.336 0.769 1.902 1.00 93.19 72 ILE A O 1
ATOM 565 N N . GLY A 1 73 ? 6.635 1.452 -0.128 1.00 92.06 73 GLY A N 1
ATOM 566 C CA . GLY A 1 73 ? 7.071 0.267 -0.876 1.00 92.06 73 GLY A CA 1
ATOM 567 C C . GLY A 1 73 ? 6.107 -0.925 -0.777 1.00 92.06 73 GLY A C 1
ATOM 568 O O . GLY A 1 73 ? 5.320 -1.040 0.168 1.00 92.06 73 GLY A O 1
ATOM 569 N N . VAL A 1 74 ? 6.137 -1.804 -1.785 1.00 91.69 74 VAL A N 1
ATOM 570 C CA . VAL A 1 74 ? 5.213 -2.950 -1.913 1.00 91.69 74 VAL A CA 1
ATOM 571 C C . VAL A 1 74 ? 5.414 -3.954 -0.782 1.00 91.69 74 VAL A C 1
ATOM 573 O O . VAL A 1 74 ? 4.438 -4.280 -0.107 1.00 91.69 74 VAL A O 1
ATOM 576 N N . GLU A 1 75 ? 6.663 -4.328 -0.486 1.00 92.25 75 GLU A N 1
ATOM 577 C CA . GLU A 1 75 ? 7.017 -5.242 0.615 1.00 92.25 75 GLU A CA 1
ATOM 578 C C . GLU A 1 75 ? 6.364 -4.818 1.942 1.00 92.25 75 GLU A C 1
ATOM 580 O O . GLU A 1 75 ? 5.836 -5.628 2.707 1.00 92.25 75 GLU A O 1
ATOM 585 N N . LYS A 1 76 ? 6.314 -3.508 2.220 1.00 92.62 76 LYS A N 1
ATOM 586 C CA . LYS A 1 76 ? 5.715 -3.013 3.460 1.00 92.62 76 LYS A CA 1
ATOM 587 C C . LYS A 1 76 ? 4.195 -3.163 3.486 1.00 92.62 76 LYS A C 1
ATOM 589 O O . LYS A 1 76 ? 3.613 -3.399 4.548 1.00 92.62 76 LYS A O 1
ATOM 594 N N . ILE A 1 77 ? 3.531 -3.026 2.340 1.00 91.88 77 ILE A N 1
ATOM 595 C CA . ILE A 1 77 ? 2.093 -3.286 2.215 1.00 91.88 77 ILE A CA 1
ATOM 596 C C . ILE A 1 77 ? 1.801 -4.778 2.383 1.00 91.88 77 ILE A C 1
ATOM 598 O O . ILE A 1 77 ? 0.818 -5.125 3.045 1.00 91.88 77 ILE A O 1
ATOM 602 N N . GLU A 1 78 ? 2.648 -5.657 1.853 1.00 92.31 78 GLU A N 1
ATOM 603 C CA . GLU A 1 78 ? 2.550 -7.109 2.044 1.00 92.31 78 GLU A CA 1
ATOM 604 C C . GLU A 1 78 ? 2.629 -7.481 3.523 1.00 92.31 78 GLU A C 1
ATOM 606 O O . GLU A 1 78 ? 1.743 -8.167 4.027 1.00 92.31 78 GLU A O 1
ATOM 611 N N . GLU A 1 79 ? 3.582 -6.921 4.274 1.00 92.88 79 GLU A N 1
ATOM 612 C CA . GLU A 1 79 ? 3.665 -7.122 5.728 1.00 92.88 79 GLU A CA 1
ATOM 613 C C . GLU A 1 79 ? 2.370 -6.709 6.457 1.00 92.88 79 GLU A C 1
ATOM 615 O O . GLU A 1 79 ? 1.898 -7.392 7.372 1.00 92.88 79 GLU A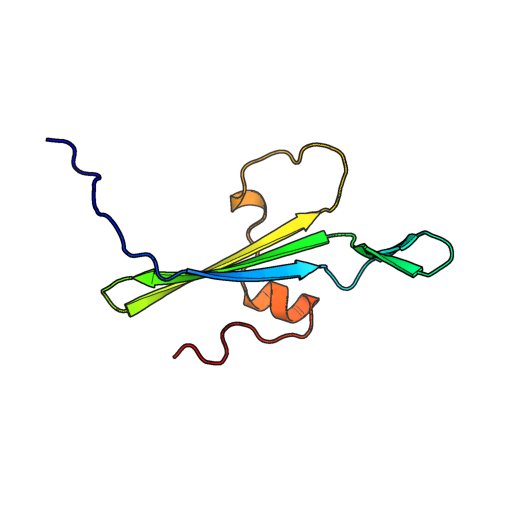 O 1
ATOM 620 N N . ILE A 1 80 ? 1.767 -5.582 6.063 1.00 90.00 80 ILE A N 1
ATOM 621 C CA . ILE A 1 80 ? 0.555 -5.040 6.701 1.00 90.00 80 ILE A CA 1
ATOM 622 C C . ILE A 1 80 ? -0.679 -5.890 6.365 1.00 90.00 80 ILE A C 1
ATOM 624 O O . ILE A 1 80 ? -1.544 -6.133 7.218 1.00 90.00 80 ILE A O 1
ATOM 628 N N . THR A 1 81 ? -0.796 -6.310 5.108 1.00 86.31 81 THR A N 1
ATOM 629 C CA . THR A 1 81 ? -1.980 -6.988 4.563 1.00 86.31 81 THR A CA 1
ATOM 630 C C . THR A 1 81 ? -1.894 -8.509 4.684 1.00 86.31 81 THR A C 1
ATOM 632 O O . THR A 1 81 ? -2.923 -9.178 4.779 1.00 86.31 81 THR A O 1
ATOM 635 N N . GLY A 1 82 ? -0.693 -9.068 4.810 1.00 88.31 82 GLY A N 1
ATOM 636 C CA . GLY A 1 82 ? -0.419 -10.497 4.674 1.00 88.31 82 GLY A CA 1
ATOM 637 C C . GLY A 1 82 ? -0.756 -11.039 3.284 1.00 88.31 82 GLY A C 1
ATOM 638 O O . GLY A 1 82 ? -1.137 -12.202 3.183 1.00 88.31 82 GLY A O 1
ATOM 639 N N . TRP A 1 83 ? -0.739 -10.182 2.263 1.00 90.06 83 TRP A N 1
ATOM 640 C CA . TRP A 1 83 ? -0.901 -10.557 0.858 1.00 90.06 83 TRP A CA 1
ATOM 641 C C . TRP A 1 83 ? 0.456 -10.527 0.170 1.00 90.06 83 TRP A C 1
ATOM 643 O O . TRP A 1 83 ? 1.366 -9.881 0.673 1.00 90.06 83 TRP A O 1
ATOM 653 N N . GLU A 1 84 ? 0.550 -11.193 -0.974 1.00 89.06 84 GLU A N 1
ATOM 654 C CA . GLU A 1 84 ? 1.669 -11.066 -1.907 1.00 89.06 84 GLU A CA 1
ATOM 655 C C . GLU A 1 84 ? 1.137 -10.380 -3.174 1.00 89.06 84 GLU A C 1
ATOM 657 O O . GLU A 1 84 ? 0.092 -10.773 -3.708 1.00 89.06 84 GLU A O 1
ATOM 662 N N . PHE A 1 85 ? 1.801 -9.319 -3.621 1.00 86.19 85 PHE A N 1
ATOM 663 C CA . PHE A 1 85 ? 1.464 -8.581 -4.835 1.00 86.19 85 PHE A CA 1
ATOM 664 C C . PHE A 1 85 ? 2.435 -8.951 -5.957 1.00 86.19 85 PHE A C 1
ATOM 666 O O . PHE A 1 85 ? 3.559 -9.363 -5.718 1.00 86.19 85 PHE A O 1
ATOM 673 N N . PHE A 1 86 ? 1.978 -8.806 -7.203 1.00 86.38 86 PHE A N 1
ATOM 674 C CA . PHE A 1 86 ? 2.816 -8.951 -8.403 1.00 86.38 86 PHE A CA 1
ATOM 675 C C . PHE A 1 86 ? 3.563 -10.294 -8.542 1.00 86.38 86 PHE A C 1
ATOM 677 O O . PHE A 1 86 ? 4.533 -10.374 -9.279 1.00 86.38 86 PHE A O 1
ATOM 684 N N . VAL A 1 87 ? 3.061 -11.372 -7.930 1.00 83.75 87 VAL A N 1
ATOM 685 C CA . VAL A 1 87 ? 3.695 -12.710 -7.921 1.00 83.75 87 VAL A CA 1
ATOM 686 C C . VAL A 1 87 ? 3.970 -13.323 -9.302 1.00 83.75 87 VAL A C 1
ATOM 688 O O . VAL A 1 87 ? 4.808 -14.212 -9.424 1.00 83.75 87 VAL A O 1
ATOM 691 N N . ASP A 1 88 ? 3.260 -12.866 -10.335 1.00 81.31 88 ASP A N 1
ATOM 692 C CA . ASP A 1 88 ? 3.408 -13.336 -11.719 1.00 81.31 88 ASP A CA 1
ATOM 693 C C . ASP A 1 88 ? 4.376 -12.469 -12.548 1.00 81.31 88 ASP A C 1
ATOM 695 O O . ASP A 1 88 ? 4.558 -12.708 -13.746 1.00 81.31 88 ASP A O 1
ATOM 699 N N . VAL A 1 89 ? 4.964 -11.437 -11.939 1.00 75.75 89 VAL A N 1
ATOM 700 C CA . VAL A 1 89 ? 5.940 -10.551 -12.575 1.00 75.75 89 VAL A CA 1
ATOM 701 C C . VAL A 1 89 ? 7.347 -11.129 -12.349 1.00 75.75 89 VAL A C 1
ATOM 703 O O . VAL A 1 89 ? 7.671 -11.444 -11.205 1.00 75.75 89 VAL A O 1
ATOM 706 N N . PRO A 1 90 ? 8.156 -11.327 -13.413 1.00 64.19 90 PRO A N 1
ATOM 707 C CA . PRO A 1 90 ? 9.489 -11.932 -13.317 1.00 64.19 90 PRO A CA 1
ATOM 708 C C . PRO A 1 90 ? 10.506 -11.140 -12.491 1.00 64.19 90 PRO A C 1
ATOM 710 O O . PRO A 1 90 ? 10.450 -9.890 -12.532 1.00 64.19 90 PRO A O 1
#

pLDDT: mean 76.73, std 18.49, range [26.7, 95.12]

Foldseek 3Di:
DDPPPPPFPWPKDKDKDAFPAFDADDVRDDTHGQKIKMWMWTQGPVRDIDIWMFIGGDDPDDDDDDRVVRTDTPVVVCVRHVDDPPPVRD

Sequence (90 aa):
MNPFATTLRLDSFLTHGTSKKYRILLSGQVAVPTHCFKAALFMTDDSVITELAYLMPNQSETLPGDPEDYEIGVEKIEEITGWEFFVDVP

Secondary structure (DSSP, 8-state):
--TT------EEEEEEEE-S-EEEEGGGTEEEESEEEEEEEEE-TT--EEEEEEEEE--SSPPPS-GGGGB--HHHHHHHHT---STT--

Radius of gyration: 16.55 Å; chains: 1; bounding box: 38×35×44 Å